Protein AF-A0A956KA97-F1 (afdb_monomer)

Sequence (68 aa):
RRPPTDTGDSGIFPGGSGRPTIPAMIELGTQAPTFTRNDHLGRPLDMASLRGSRHLLLAFYPLDFTPT

Foldseek 3Di:
DDDDDDDDPDPDDPDDPPDPPPPDDDDPPDDDDWDWDQDPVRHIDTPVVCPPVDDDDDDDDDDPDDDD

Solvent-accessible surface area (backbone atoms only — not comparable to full-atom values): 5270 Å² total; per-residue (Å²): 133,84,82,86,81,86,89,76,98,68,93,73,84,90,86,73,80,88,64,79,77,66,79,73,78,85,56,88,92,55,81,75,84,74,57,74,46,62,48,100,85,66,48,82,41,55,51,66,80,44,55,93,78,54,90,86,84,90,85,84,77,96,69,84,91,73,86,130

Mean predicted aligned error: 14.81 Å

pLDDT: mean 74.41, std 17.6, range [40.22, 94.38]

Radius of gyration: 22.29 Å; Cα contacts (8 Å, |Δi|>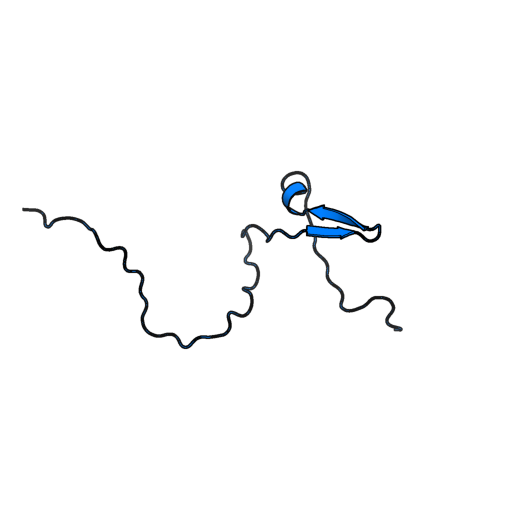4): 20; chains: 1; bounding box: 42×62×58 Å

Structure (mmCIF, N/CA/C/O backbone):
data_AF-A0A956KA97-F1
#
_entry.id   AF-A0A956KA97-F1
#
loop_
_atom_site.group_PDB
_atom_site.id
_atom_site.type_symbol
_atom_site.label_atom_id
_atom_site.label_alt_id
_atom_site.label_comp_id
_atom_site.label_asym_id
_atom_site.label_entity_id
_atom_site.label_seq_id
_atom_site.pdbx_PDB_ins_code
_atom_site.Cartn_x
_atom_site.Cartn_y
_atom_site.Cartn_z
_atom_site.occupancy
_atom_site.B_iso_or_equiv
_atom_site.auth_seq_id
_atom_site.auth_comp_id
_atom_site.auth_asym_id
_atom_site.auth_atom_id
_atom_site.pdbx_PDB_model_num
ATOM 1 N N . ARG A 1 1 ? 12.967 36.481 42.727 1.00 44.44 1 ARG A N 1
ATOM 2 C CA . ARG A 1 1 ? 13.103 37.043 41.360 1.00 44.44 1 ARG A CA 1
ATOM 3 C C . ARG A 1 1 ? 13.238 35.853 40.415 1.00 44.44 1 ARG A C 1
ATOM 5 O O . ARG A 1 1 ? 14.135 35.057 40.644 1.00 44.44 1 ARG A O 1
ATOM 12 N N . ARG A 1 2 ? 12.286 35.646 39.494 1.00 47.16 2 ARG A N 1
ATOM 13 C CA . ARG A 1 2 ? 12.295 34.511 38.547 1.00 47.16 2 ARG A CA 1
ATOM 14 C C . ARG A 1 2 ? 13.436 34.690 37.530 1.00 47.16 2 ARG A C 1
ATOM 16 O O . ARG A 1 2 ? 13.632 35.832 37.113 1.00 47.16 2 ARG A O 1
ATOM 23 N N . PRO A 1 3 ? 14.150 33.632 37.114 1.00 56.84 3 PRO A N 1
ATOM 24 C CA . PRO A 1 3 ? 14.905 33.668 35.867 1.00 56.84 3 PRO A CA 1
ATOM 25 C C . PRO A 1 3 ? 13.933 33.613 34.667 1.00 56.84 3 PRO A C 1
ATOM 27 O O . PRO A 1 3 ? 12.835 33.064 34.806 1.00 56.84 3 PRO A O 1
ATOM 30 N N . PRO A 1 4 ? 14.282 34.224 33.523 1.00 53.62 4 PRO A N 1
ATOM 31 C CA . PRO A 1 4 ? 13.421 34.283 32.347 1.00 53.62 4 PRO A CA 1
ATOM 32 C C . PRO A 1 4 ? 13.361 32.943 31.601 1.00 53.62 4 PRO A C 1
ATOM 34 O O . PRO A 1 4 ? 14.339 32.202 31.530 1.00 53.62 4 PRO A O 1
ATOM 37 N N . THR A 1 5 ? 12.180 32.669 31.054 1.00 56.69 5 THR A N 1
ATOM 38 C CA . THR A 1 5 ? 11.820 31.509 30.237 1.00 56.69 5 THR A CA 1
ATOM 39 C C . THR A 1 5 ? 12.301 31.688 28.793 1.00 56.69 5 THR A C 1
ATOM 41 O O . THR A 1 5 ? 12.046 32.727 28.195 1.00 56.69 5 THR A O 1
ATOM 44 N N . ASP A 1 6 ? 12.977 30.652 28.294 1.00 49.62 6 ASP A N 1
ATOM 45 C CA . ASP A 1 6 ? 12.909 30.059 26.948 1.00 49.62 6 ASP A CA 1
ATOM 46 C C . ASP A 1 6 ? 12.910 30.964 25.699 1.00 49.62 6 ASP A C 1
ATOM 48 O O . ASP A 1 6 ? 11.928 31.629 25.377 1.00 49.62 6 ASP A O 1
ATOM 52 N N . THR A 1 7 ? 13.987 30.875 24.914 1.00 58.75 7 THR A N 1
ATOM 53 C CA . THR A 1 7 ? 13.925 30.869 23.443 1.00 58.75 7 THR A CA 1
ATOM 54 C C . THR A 1 7 ? 15.183 30.169 22.935 1.00 58.75 7 THR A C 1
ATOM 56 O O . THR A 1 7 ? 16.274 30.740 22.967 1.00 58.75 7 THR A O 1
ATOM 59 N N . GLY A 1 8 ? 15.043 28.924 22.486 1.00 41.97 8 GLY A N 1
ATOM 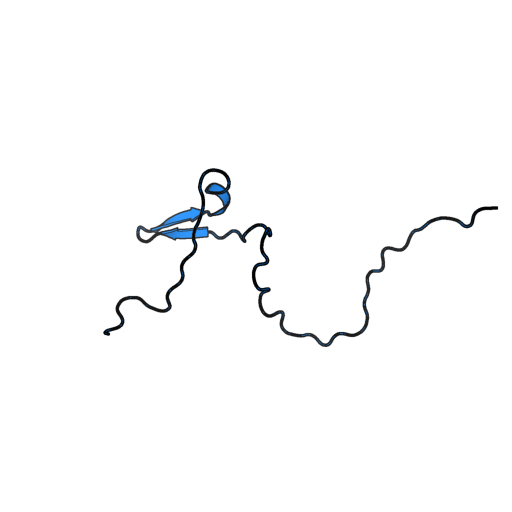60 C CA . GLY A 1 8 ? 16.147 28.175 21.893 1.00 41.97 8 GLY A CA 1
ATOM 61 C C . GLY A 1 8 ? 15.749 26.781 21.427 1.00 41.97 8 GLY A C 1
ATOM 62 O O . GLY A 1 8 ? 16.298 25.800 21.921 1.00 41.97 8 GLY A O 1
ATOM 63 N N . ASP A 1 9 ? 14.822 26.694 20.468 1.00 53.62 9 ASP A N 1
ATOM 64 C CA . ASP A 1 9 ? 14.627 25.482 19.664 1.00 53.62 9 ASP A CA 1
ATOM 65 C C . ASP A 1 9 ? 15.933 25.166 18.921 1.00 53.62 9 ASP A C 1
ATOM 67 O O . ASP A 1 9 ? 16.311 25.806 17.940 1.00 53.62 9 ASP A O 1
ATOM 71 N N . SER A 1 10 ? 16.690 24.237 19.491 1.00 47.22 10 SER A N 1
ATOM 72 C CA . SER A 1 10 ? 17.966 23.760 18.977 1.00 47.22 10 SER A CA 1
ATOM 73 C C . SER A 1 10 ? 18.078 22.268 19.258 1.00 47.22 10 SER A C 1
ATOM 75 O O . SER A 1 10 ? 18.939 21.793 19.993 1.00 47.22 10 SER A O 1
ATOM 77 N N . GLY A 1 11 ? 17.189 21.501 18.630 1.00 40.22 11 GLY A N 1
ATOM 78 C CA . GLY A 1 11 ? 17.353 20.061 18.462 1.00 40.22 11 GLY A CA 1
ATOM 79 C C . GLY A 1 11 ? 18.437 19.726 17.432 1.00 40.22 11 GLY A C 1
ATOM 80 O O . GLY A 1 11 ? 18.142 19.114 16.411 1.00 40.22 11 GLY A O 1
ATOM 81 N N . ILE A 1 12 ? 19.690 20.120 17.680 1.00 49.84 12 ILE A N 1
ATOM 82 C CA . ILE A 1 12 ? 20.853 19.482 17.051 1.00 49.84 12 ILE A CA 1
ATOM 83 C C . ILE A 1 12 ? 21.305 18.379 18.004 1.00 49.84 12 ILE A C 1
ATOM 85 O O . ILE A 1 12 ? 21.830 18.664 19.076 1.00 49.84 12 ILE A O 1
ATOM 89 N N . PHE A 1 13 ? 21.150 17.118 17.602 1.00 49.25 13 PHE A N 1
ATOM 90 C CA . PHE A 1 13 ? 21.933 16.025 18.174 1.00 49.25 13 PHE A CA 1
ATOM 91 C C . PHE A 1 13 ? 23.208 15.865 17.331 1.00 49.25 13 PHE A C 1
ATOM 93 O O . PHE A 1 13 ? 23.117 15.442 16.176 1.00 49.25 13 PHE A O 1
ATOM 100 N N . PRO A 1 14 ? 24.400 16.210 17.850 1.00 50.19 14 PRO A N 1
ATOM 101 C CA . PRO A 1 14 ? 25.644 16.001 17.133 1.00 50.19 14 PRO A CA 1
ATOM 102 C C . PRO A 1 14 ? 26.144 14.578 17.411 1.00 50.19 14 PRO A C 1
ATOM 104 O O . PRO A 1 14 ? 26.459 14.235 18.546 1.00 50.19 14 PRO A O 1
ATOM 107 N N . GLY A 1 15 ? 26.238 13.746 16.372 1.00 49.03 15 GLY A N 1
ATOM 108 C CA . GLY A 1 15 ? 26.95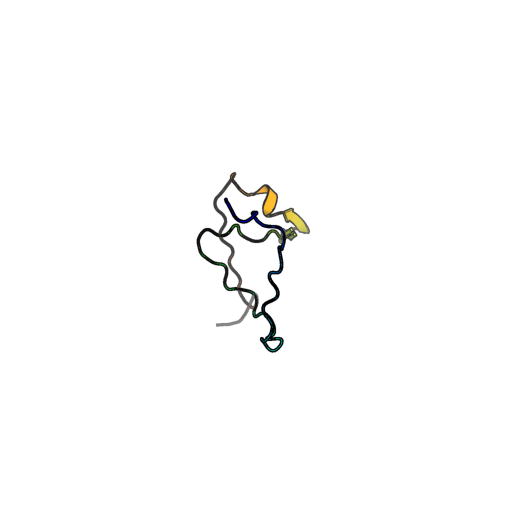2 12.466 16.445 1.00 49.03 15 GLY A CA 1
ATOM 109 C C . GLY A 1 15 ? 26.110 11.243 16.100 1.00 49.03 15 GLY A C 1
ATOM 110 O O . GLY A 1 15 ? 25.784 10.433 16.959 1.00 49.03 15 GLY A O 1
ATOM 111 N N . GLY A 1 16 ? 25.819 11.062 14.816 1.00 43.28 16 GLY A N 1
ATOM 112 C CA . GLY A 1 16 ? 25.314 9.805 14.276 1.00 43.28 16 GLY A CA 1
ATOM 113 C C . GLY A 1 16 ? 25.714 9.717 12.815 1.00 43.28 16 GLY A C 1
ATOM 114 O O . GLY A 1 16 ? 25.212 10.477 11.994 1.00 43.28 16 GLY A O 1
ATOM 115 N N . SER A 1 17 ? 26.664 8.840 12.498 1.00 51.31 17 SER A N 1
ATOM 116 C CA . SER A 1 17 ? 27.046 8.499 11.129 1.00 51.31 17 SER A CA 1
ATOM 117 C C . SER A 1 17 ? 25.803 8.248 10.273 1.00 51.31 17 SER A C 1
ATOM 119 O O . SER A 1 17 ? 24.865 7.600 10.734 1.00 51.31 17 SER A O 1
ATOM 121 N N . GLY A 1 18 ? 25.796 8.776 9.044 1.00 56.94 18 GLY A N 1
ATOM 122 C CA . GLY A 1 18 ? 24.699 8.659 8.082 1.00 56.94 18 GLY A CA 1
ATOM 123 C C . GLY A 1 18 ? 24.362 7.207 7.753 1.00 56.94 18 GLY A C 1
ATOM 124 O O . GLY A 1 18 ? 24.799 6.668 6.738 1.00 56.94 18 GLY A O 1
ATOM 125 N N . ARG A 1 19 ? 23.578 6.570 8.624 1.00 53.53 19 ARG A N 1
ATOM 126 C CA . ARG A 1 19 ? 22.953 5.282 8.363 1.00 53.53 19 ARG A CA 1
ATOM 127 C C . ARG A 1 19 ? 21.972 5.513 7.217 1.00 53.53 19 ARG A C 1
ATOM 129 O O . ARG A 1 19 ? 21.143 6.416 7.347 1.00 53.53 19 ARG A O 1
ATOM 136 N N . PRO A 1 20 ? 22.025 4.736 6.123 1.00 52.19 20 PRO A N 1
ATOM 137 C CA . PRO A 1 20 ? 20.897 4.706 5.208 1.00 52.19 20 PRO A CA 1
ATOM 138 C C . PRO A 1 20 ? 19.668 4.386 6.059 1.00 52.19 20 PRO A C 1
ATOM 140 O O . PRO A 1 20 ? 19.656 3.382 6.777 1.00 52.19 20 PRO A O 1
ATOM 143 N N . THR A 1 21 ? 18.681 5.279 6.070 1.00 58.66 21 THR A N 1
ATOM 144 C CA . THR A 1 21 ? 17.385 5.013 6.683 1.00 58.66 21 THR A CA 1
ATOM 145 C C . THR A 1 21 ? 16.817 3.817 5.940 1.00 58.66 21 THR A C 1
ATOM 147 O O . THR A 1 21 ? 16.295 3.945 4.835 1.00 58.66 21 THR A O 1
ATOM 150 N N . ILE A 1 22 ? 16.971 2.623 6.516 1.00 57.34 22 ILE A N 1
ATOM 151 C CA . ILE A 1 22 ? 16.141 1.487 6.134 1.00 57.34 22 ILE A CA 1
ATOM 152 C C . ILE A 1 22 ? 14.710 2.011 6.275 1.00 57.34 22 ILE A C 1
ATOM 154 O O . ILE A 1 22 ? 14.414 2.572 7.337 1.00 57.34 22 ILE A O 1
ATOM 158 N N . PRO A 1 23 ? 13.871 1.952 5.221 1.00 60.53 23 PRO A N 1
ATOM 159 C CA . PRO A 1 23 ? 12.519 2.481 5.297 1.00 60.53 23 PRO A CA 1
ATOM 160 C C . PRO A 1 23 ? 11.884 1.909 6.555 1.00 60.53 23 PRO A C 1
ATOM 162 O O . PRO A 1 23 ? 11.908 0.694 6.765 1.00 60.53 23 PRO A O 1
ATOM 165 N N . ALA A 1 24 ? 11.454 2.811 7.438 1.00 66.94 24 ALA A N 1
ATOM 166 C CA . ALA A 1 24 ? 10.955 2.436 8.744 1.00 66.94 24 ALA A CA 1
ATOM 167 C C . ALA A 1 24 ? 9.879 1.362 8.564 1.00 66.94 24 ALA A C 1
ATOM 169 O O . ALA A 1 24 ? 8.974 1.510 7.737 1.00 66.94 24 ALA A O 1
ATOM 170 N N . MET A 1 25 ? 10.005 0.269 9.318 1.00 77.62 25 MET A N 1
ATOM 171 C CA . MET A 1 25 ? 8.911 -0.677 9.499 1.00 77.62 25 MET A CA 1
ATOM 172 C C . MET A 1 25 ? 7.671 0.141 9.878 1.00 77.62 25 MET A C 1
ATOM 174 O O . MET A 1 25 ? 7.748 0.971 10.781 1.00 77.62 25 MET A O 1
ATOM 178 N N . ILE A 1 26 ? 6.558 -0.037 9.165 1.00 81.06 26 ILE A N 1
ATOM 179 C CA . ILE A 1 26 ? 5.339 0.728 9.443 1.00 81.06 26 ILE A CA 1
ATOM 180 C C . ILE A 1 26 ? 4.857 0.345 10.848 1.00 81.06 26 ILE A C 1
ATOM 182 O O . ILE A 1 26 ? 4.497 -0.807 11.089 1.00 81.06 26 ILE A O 1
ATOM 186 N N . GLU A 1 27 ? 4.880 1.298 11.779 1.00 85.25 27 GLU A N 1
ATOM 187 C CA . GLU A 1 27 ? 4.471 1.067 13.165 1.00 85.25 27 GLU A CA 1
ATOM 188 C C . GLU A 1 27 ? 2.943 0.993 13.289 1.00 85.25 27 GLU A C 1
ATOM 190 O O . GLU A 1 27 ? 2.196 1.667 12.570 1.00 85.25 27 GLU A O 1
ATOM 195 N N . LEU A 1 28 ? 2.456 0.181 14.229 1.00 86.38 28 LEU A N 1
ATOM 196 C CA . LEU A 1 28 ? 1.021 0.047 14.480 1.00 86.38 28 LEU A CA 1
ATOM 197 C C . LEU A 1 28 ? 0.411 1.386 14.916 1.00 86.38 28 LEU A C 1
ATOM 199 O O . LEU A 1 28 ? 0.977 2.108 15.730 1.00 86.38 28 LEU A O 1
ATOM 203 N N . GLY A 1 29 ? -0.766 1.705 14.377 1.00 86.75 29 GLY A N 1
ATOM 204 C CA . GLY A 1 29 ? -1.463 2.964 14.660 1.00 86.75 29 GLY A CA 1
ATOM 205 C C . GLY A 1 29 ? -0.937 4.169 13.876 1.00 86.75 29 GLY A C 1
ATOM 206 O O . GLY A 1 29 ? -1.604 5.203 13.857 1.00 86.75 29 GLY A O 1
ATOM 207 N N . THR A 1 30 ? 0.197 4.045 13.176 1.00 88.88 30 THR A N 1
ATOM 208 C CA . THR A 1 30 ? 0.641 5.092 12.252 1.00 88.88 30 THR A CA 1
ATOM 209 C C . THR A 1 30 ? -0.251 5.128 11.022 1.00 88.88 30 THR A C 1
ATOM 211 O O . THR A 1 30 ? -0.729 4.106 10.519 1.00 88.88 30 THR A O 1
ATOM 214 N N . GLN A 1 31 ? -0.509 6.338 10.533 1.00 86.62 31 GLN A N 1
ATOM 215 C CA . GLN A 1 31 ? -1.258 6.509 9.303 1.00 86.62 31 GLN A CA 1
ATOM 216 C C . GLN A 1 31 ? -0.469 5.892 8.146 1.00 86.62 31 GLN A C 1
ATOM 218 O O . GLN A 1 31 ? 0.671 6.275 7.890 1.00 86.62 31 GLN A O 1
ATOM 223 N N . ALA A 1 32 ? -1.100 4.962 7.423 1.00 86.94 32 ALA A N 1
ATOM 224 C CA . ALA A 1 32 ? -0.479 4.326 6.269 1.00 86.94 32 ALA A CA 1
ATOM 225 C C . ALA A 1 32 ? 0.005 5.380 5.247 1.00 86.94 32 ALA A C 1
ATOM 227 O O . ALA A 1 32 ? -0.654 6.414 5.076 1.00 86.94 32 ALA A O 1
ATOM 228 N N . PRO A 1 33 ? 1.102 5.136 4.512 1.00 86.38 33 PRO A N 1
ATOM 229 C CA . PRO A 1 33 ? 1.506 5.985 3.393 1.00 86.38 33 PRO A CA 1
ATOM 230 C C . PRO A 1 33 ? 0.421 6.063 2.308 1.00 86.38 33 PRO A C 1
ATOM 232 O O . PRO A 1 33 ? -0.421 5.172 2.188 1.00 86.38 33 PRO A O 1
ATOM 235 N N . THR A 1 34 ? 0.396 7.148 1.531 1.00 88.19 34 THR A N 1
ATOM 236 C CA . THR A 1 34 ? -0.434 7.238 0.315 1.00 88.19 34 THR A CA 1
ATOM 237 C C . THR A 1 34 ? 0.392 6.825 -0.894 1.00 88.19 34 THR A C 1
ATOM 239 O O . THR A 1 34 ? 1.589 7.095 -0.952 1.00 88.19 34 THR A O 1
ATOM 242 N N . PHE A 1 35 ? -0.248 6.186 -1.869 1.00 88.38 35 PHE A N 1
ATOM 243 C CA . PHE A 1 35 ? 0.302 6.057 -3.211 1.00 88.38 35 PHE A CA 1
ATOM 244 C C . PHE A 1 35 ? -0.825 6.043 -4.235 1.00 88.38 35 PHE A C 1
ATOM 246 O O . PHE A 1 35 ? -1.961 5.662 -3.930 1.00 88.38 35 PHE A O 1
ATOM 253 N N . THR A 1 36 ? -0.455 6.406 -5.457 1.00 93.06 36 THR A N 1
ATOM 254 C CA . THR A 1 36 ? -1.312 6.305 -6.631 1.00 93.06 36 THR A CA 1
ATOM 255 C C . THR A 1 36 ? -0.736 5.243 -7.552 1.00 93.06 36 THR A C 1
ATOM 257 O O . THR A 1 36 ? 0.441 5.296 -7.914 1.00 93.06 36 THR A O 1
ATOM 260 N N . ARG A 1 37 ? -1.551 4.255 -7.920 1.00 90.94 37 ARG A N 1
ATOM 261 C CA . ARG A 1 37 ? -1.167 3.182 -8.843 1.00 90.94 37 ARG A CA 1
ATOM 262 C C . ARG A 1 37 ? -2.299 2.904 -9.808 1.00 90.94 37 ARG A C 1
ATOM 264 O O . ARG A 1 37 ? -3.464 2.986 -9.440 1.00 90.94 37 ARG A O 1
ATOM 271 N N . ASN A 1 38 ? -1.944 2.537 -11.030 1.00 93.50 38 ASN A N 1
ATOM 272 C CA . ASN A 1 38 ? -2.930 2.026 -11.964 1.00 93.50 38 ASN A CA 1
ATOM 273 C C . ASN A 1 38 ? -3.322 0.607 -11.550 1.00 93.50 38 ASN A C 1
ATOM 275 O O . ASN A 1 38 ? -2.454 -0.194 -11.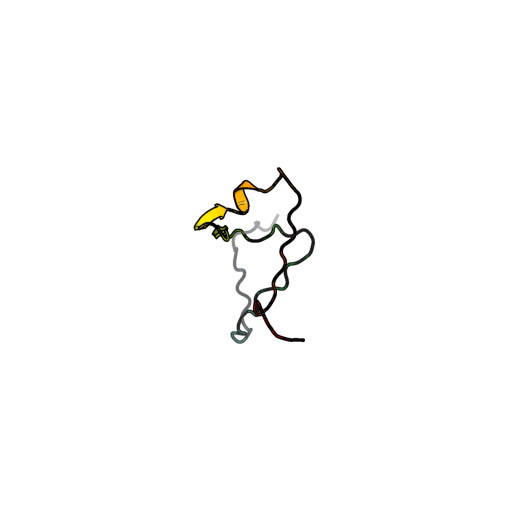185 1.00 93.50 38 ASN A O 1
ATOM 279 N N . ASP A 1 39 ? -4.616 0.309 -11.595 1.00 89.00 39 ASP A N 1
ATOM 280 C CA . ASP A 1 39 ? -5.107 -1.055 -11.448 1.00 89.00 39 ASP A CA 1
ATOM 281 C C . ASP A 1 39 ? -4.776 -1.904 -12.689 1.00 89.00 39 ASP A C 1
ATOM 283 O O . ASP A 1 39 ? -4.185 -1.432 -13.664 1.00 89.00 39 ASP A O 1
ATOM 287 N N . HIS A 1 40 ? -5.174 -3.176 -12.665 1.00 87.62 40 HIS A N 1
ATOM 288 C CA . HIS A 1 40 ? -4.956 -4.100 -13.781 1.00 87.62 40 HIS A CA 1
ATOM 289 C C . HIS A 1 40 ? -5.682 -3.693 -15.080 1.00 87.62 40 HIS A C 1
ATOM 291 O O . HIS A 1 40 ? -5.361 -4.219 -16.141 1.00 87.62 40 HIS A O 1
ATOM 297 N N . LEU A 1 41 ? -6.641 -2.762 -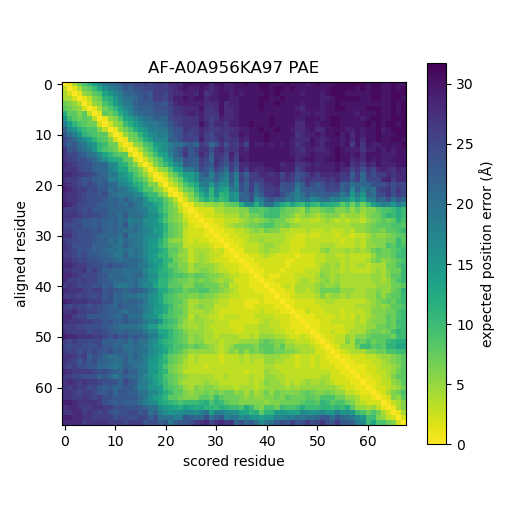15.014 1.00 94.38 41 LEU A N 1
ATOM 298 C CA . LEU A 1 41 ? -7.361 -2.200 -16.161 1.00 94.38 41 LEU A CA 1
ATOM 299 C C . LEU A 1 41 ? -6.826 -0.817 -16.570 1.00 94.38 41 LEU A C 1
ATOM 301 O O . LEU A 1 41 ? -7.401 -0.173 -17.445 1.00 94.38 41 LEU A O 1
ATOM 305 N N . GLY A 1 42 ? -5.748 -0.333 -15.944 1.00 92.19 42 GLY A N 1
ATOM 306 C CA . GLY A 1 42 ? -5.147 0.966 -16.238 1.00 92.19 42 GLY A CA 1
ATOM 307 C C . GLY A 1 42 ? -5.843 2.163 -15.584 1.00 92.19 42 GLY A C 1
ATOM 308 O O . GLY A 1 42 ? -5.490 3.302 -15.884 1.00 92.19 42 GLY A O 1
ATOM 309 N N . ARG A 1 43 ? -6.815 1.951 -14.691 1.00 93.62 43 ARG A N 1
ATOM 310 C CA . ARG A 1 43 ? -7.510 3.045 -14.001 1.00 93.62 43 ARG A CA 1
ATOM 311 C C . ARG A 1 43 ? -6.658 3.546 -12.835 1.00 93.62 43 ARG A C 1
ATOM 313 O O . ARG A 1 43 ? -6.178 2.717 -12.058 1.00 93.62 43 ARG A O 1
ATOM 320 N N . PRO A 1 44 ? -6.489 4.868 -12.665 1.00 92.88 44 PRO A N 1
ATOM 321 C CA . PRO A 1 44 ? -5.744 5.406 -11.538 1.00 92.88 44 PRO A CA 1
ATOM 322 C C . PRO A 1 44 ? -6.506 5.137 -10.238 1.00 92.88 44 PRO A C 1
ATOM 324 O O . PRO A 1 44 ? -7.666 5.521 -10.089 1.00 92.88 44 PRO A O 1
ATOM 327 N N . LEU A 1 45 ? -5.840 4.486 -9.292 1.00 89.56 45 LEU A N 1
ATOM 328 C CA . LEU A 1 45 ? -6.337 4.241 -7.949 1.00 89.56 45 LEU A CA 1
ATOM 329 C C . LEU A 1 45 ? -5.497 5.045 -6.959 1.00 89.56 45 LEU A C 1
ATOM 331 O O . LEU A 1 45 ? -4.291 4.825 -6.838 1.00 89.56 45 LEU A O 1
ATOM 335 N N . ASP A 1 46 ? -6.148 5.957 -6.245 1.00 91.00 46 ASP A N 1
ATOM 336 C CA . ASP A 1 46 ? -5.556 6.691 -5.130 1.00 91.00 46 ASP A CA 1
ATOM 337 C C . ASP A 1 46 ? -5.994 6.066 -3.803 1.00 91.00 46 ASP A C 1
ATOM 339 O O . ASP A 1 46 ? -7.183 6.031 -3.475 1.00 91.00 46 ASP A O 1
ATOM 343 N N . MET A 1 47 ? -5.029 5.601 -3.009 1.00 88.81 47 MET A N 1
ATOM 344 C CA . MET A 1 47 ? -5.322 5.053 -1.686 1.00 88.81 47 MET A CA 1
ATOM 345 C C . MET A 1 47 ? -5.869 6.085 -0.700 1.00 88.81 47 MET A C 1
ATOM 347 O O . MET A 1 47 ? -6.566 5.689 0.234 1.00 88.81 47 MET A O 1
ATOM 351 N N . ALA A 1 48 ? -5.564 7.379 -0.850 1.00 88.56 48 ALA A N 1
ATOM 352 C CA . ALA A 1 48 ? -6.077 8.398 0.062 1.00 88.56 48 ALA A CA 1
ATOM 353 C C . ALA A 1 48 ? -7.607 8.474 -0.007 1.00 88.56 48 ALA A C 1
ATOM 355 O O . ALA A 1 48 ? -8.257 8.528 1.036 1.00 88.56 48 ALA A O 1
ATOM 356 N N . SER A 1 49 ? -8.166 8.369 -1.217 1.00 89.19 49 SER A N 1
ATOM 357 C CA . SER A 1 49 ? -9.614 8.350 -1.467 1.00 89.19 49 SER A CA 1
ATOM 358 C C . SER A 1 49 ? -10.361 7.189 -0.795 1.00 89.19 49 SER A C 1
ATOM 360 O O . SER A 1 49 ? -11.551 7.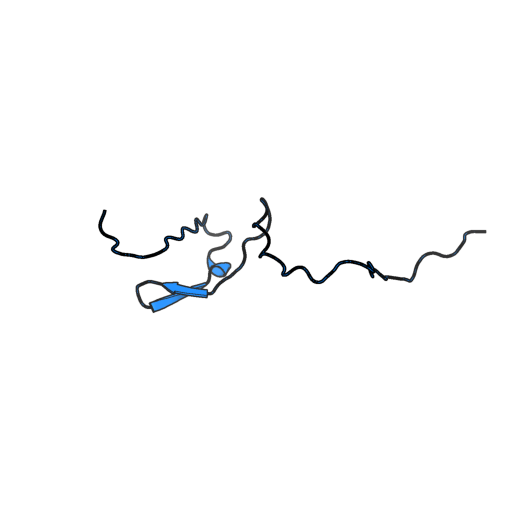296 -0.508 1.00 89.19 49 SER A O 1
ATOM 362 N N . LEU A 1 50 ? -9.673 6.077 -0.514 1.00 87.19 50 LEU A N 1
ATOM 363 C CA . LEU A 1 50 ? -10.278 4.877 0.069 1.00 87.19 50 LEU A CA 1
ATOM 364 C C . LEU A 1 50 ? -10.300 4.896 1.607 1.00 87.19 50 LEU A C 1
ATOM 366 O O . LEU A 1 50 ? -10.965 4.064 2.233 1.00 87.19 50 LEU A O 1
ATOM 370 N N . ARG A 1 51 ? -9.581 5.834 2.232 1.00 86.50 51 ARG A N 1
ATOM 371 C CA . ARG A 1 51 ? -9.467 5.937 3.693 1.00 86.50 51 ARG A CA 1
ATOM 372 C C . ARG A 1 51 ? -10.794 6.321 4.328 1.00 86.50 51 ARG A C 1
ATOM 374 O O . ARG A 1 51 ? -11.552 7.115 3.783 1.00 86.50 51 ARG A O 1
ATOM 381 N N . GLY A 1 52 ? -11.080 5.743 5.493 1.00 84.81 52 GLY A N 1
ATOM 382 C CA . GLY A 1 52 ? -12.305 6.014 6.256 1.00 84.81 52 GLY A CA 1
ATOM 383 C C . GLY A 1 52 ? -13.586 5.443 5.638 1.00 84.81 52 GLY A C 1
ATOM 384 O O . GLY A 1 52 ? -14.569 5.269 6.347 1.00 84.81 52 GLY A O 1
ATOM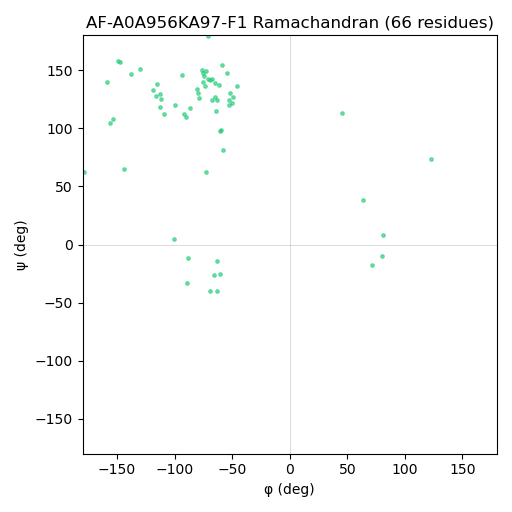 385 N N . SER A 1 53 ? -13.567 5.090 4.352 1.00 88.31 53 SER A N 1
ATOM 386 C CA . SER A 1 53 ? -14.703 4.472 3.666 1.00 88.31 53 SER A CA 1
ATOM 387 C C . SER A 1 53 ? -14.681 2.946 3.767 1.00 88.31 53 SER A C 1
ATOM 389 O O . SER A 1 53 ? -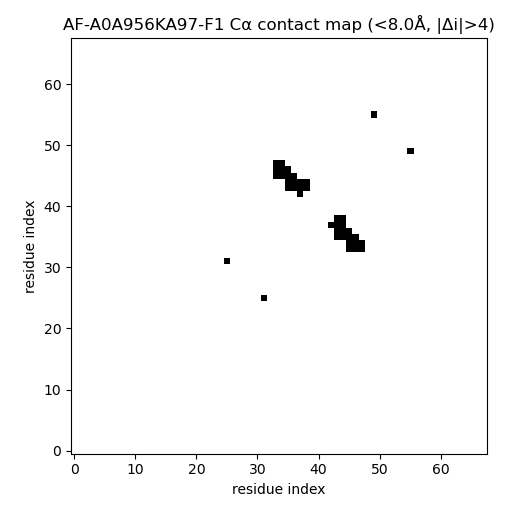15.739 2.320 3.781 1.00 88.31 53 SER A O 1
ATOM 391 N N . ARG A 1 54 ? -13.488 2.327 3.788 1.00 86.75 54 ARG A N 1
ATOM 392 C CA . ARG A 1 54 ? -13.296 0.865 3.835 1.00 86.75 54 ARG A CA 1
ATOM 393 C C . A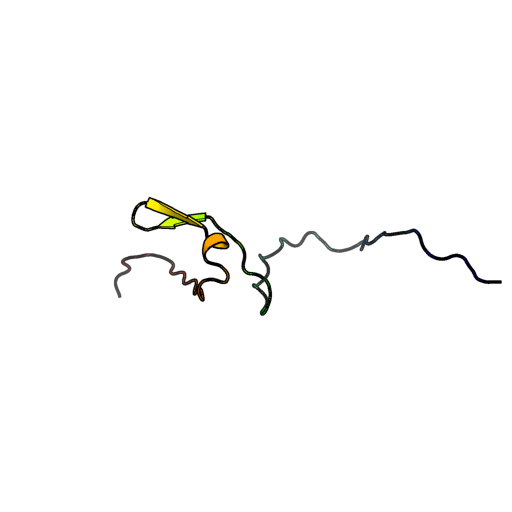RG A 1 54 ? -12.008 0.492 4.573 1.00 86.75 54 ARG A C 1
ATOM 395 O O . ARG A 1 54 ? -11.074 1.289 4.645 1.00 86.75 54 ARG A O 1
ATOM 402 N N . HIS A 1 55 ? -11.942 -0.743 5.069 1.00 88.94 55 HIS A N 1
ATOM 403 C CA . HIS A 1 55 ? -10.682 -1.347 5.505 1.00 88.94 55 HIS A CA 1
ATOM 404 C C . HIS A 1 55 ? -9.853 -1.771 4.286 1.00 88.94 55 HIS A C 1
ATOM 406 O O . HIS A 1 55 ? -10.404 -2.283 3.311 1.00 88.94 55 HIS A O 1
ATOM 412 N N . LEU A 1 56 ? -8.538 -1.559 4.343 1.00 87.81 56 LEU A N 1
ATOM 413 C CA . LEU A 1 56 ? -7.610 -1.850 3.250 1.00 87.81 56 LEU A CA 1
ATOM 414 C C . LEU A 1 56 ? -6.586 -2.896 3.691 1.00 87.81 56 LEU A C 1
ATOM 416 O O . LEU A 1 56 ? -5.988 -2.765 4.757 1.00 87.81 56 LEU A O 1
ATOM 420 N N . LEU A 1 57 ? -6.370 -3.901 2.845 1.00 88.88 57 LEU A N 1
ATOM 421 C CA . LEU A 1 57 ? -5.299 -4.885 2.969 1.00 88.88 57 LEU A CA 1
ATOM 422 C C . LEU A 1 57 ? -4.371 -4.729 1.766 1.00 88.88 57 LEU A C 1
ATOM 424 O O . LEU A 1 57 ? -4.833 -4.753 0.626 1.00 88.88 57 LEU A O 1
ATOM 428 N N . LEU A 1 58 ? -3.073 -4.578 2.022 1.00 88.31 58 LEU A N 1
ATOM 429 C CA . LEU A 1 58 ? -2.058 -4.468 0.983 1.00 88.31 58 LEU A CA 1
ATOM 430 C C . LEU A 1 58 ? -1.221 -5.747 0.964 1.00 88.31 58 LEU A C 1
ATOM 432 O O . LEU A 1 58 ? -0.494 -6.029 1.913 1.00 88.31 58 LEU A O 1
ATOM 436 N N . ALA A 1 59 ? -1.354 -6.519 -0.111 1.00 88.44 59 ALA A N 1
ATOM 437 C CA . ALA A 1 59 ? -0.623 -7.760 -0.321 1.00 88.44 59 ALA A CA 1
ATOM 438 C C . ALA A 1 59 ? 0.352 -7.587 -1.489 1.00 88.44 59 ALA A C 1
ATOM 440 O O . ALA A 1 59 ? -0.038 -7.137 -2.566 1.00 88.44 59 ALA A O 1
ATOM 441 N N . PHE A 1 60 ? 1.611 -7.957 -1.269 1.00 87.56 60 PHE A N 1
ATOM 442 C CA . PHE A 1 60 ? 2.649 -7.963 -2.293 1.00 87.56 60 PHE A CA 1
ATOM 443 C C . PHE A 1 60 ? 3.105 -9.395 -2.532 1.00 87.56 60 PHE A C 1
ATOM 445 O O . PHE A 1 60 ? 3.316 -10.146 -1.579 1.00 87.56 60 PHE A O 1
ATOM 452 N N . TYR A 1 61 ? 3.300 -9.752 -3.794 1.00 88.31 61 TYR A N 1
ATOM 453 C CA . TYR A 1 61 ? 3.947 -10.992 -4.194 1.00 88.31 61 TYR A CA 1
ATOM 454 C C . TYR A 1 61 ? 5.039 -10.668 -5.228 1.00 88.31 61 TYR A C 1
ATOM 456 O O . TYR A 1 61 ? 4.930 -9.652 -5.920 1.00 88.31 61 TYR A O 1
ATOM 464 N N . PRO A 1 62 ? 6.122 -11.463 -5.312 1.00 86.25 62 PRO A N 1
ATOM 465 C CA . PRO A 1 62 ? 7.291 -11.080 -6.106 1.00 86.25 62 PRO A CA 1
ATOM 466 C C . PRO A 1 62 ? 7.043 -11.090 -7.614 1.00 86.25 62 PRO A C 1
ATOM 468 O O . PRO A 1 62 ? 7.554 -10.229 -8.328 1.00 86.25 62 PRO A O 1
ATOM 471 N N . LEU A 1 63 ? 6.308 -12.092 -8.098 1.00 88.81 63 LEU A N 1
ATOM 472 C CA . LEU A 1 63 ? 6.127 -12.337 -9.520 1.00 88.81 63 LEU A CA 1
ATOM 473 C C . LEU A 1 63 ? 4.872 -13.176 -9.767 1.00 88.81 63 LEU A C 1
ATOM 475 O O . LEU A 1 63 ? 4.603 -14.122 -9.028 1.00 88.81 63 LEU A O 1
ATOM 479 N N . ASP A 1 64 ? 4.133 -12.833 -10.818 1.00 82.81 64 ASP A N 1
ATOM 480 C CA . ASP A 1 64 ? 3.038 -13.653 -11.337 1.00 82.81 64 ASP A CA 1
ATOM 481 C C . ASP A 1 64 ? 3.566 -14.854 -12.142 1.00 82.81 64 ASP A C 1
ATOM 483 O O . ASP A 1 64 ? 4.590 -14.762 -12.814 1.00 82.81 64 ASP A O 1
ATOM 487 N N . PHE A 1 65 ? 2.817 -15.961 -12.149 1.00 78.56 65 PHE A N 1
ATOM 488 C CA . PHE A 1 65 ? 3.055 -17.132 -13.014 1.00 78.56 65 PHE A CA 1
ATOM 489 C C . PHE A 1 65 ? 4.380 -17.889 -12.795 1.00 78.56 65 PHE A C 1
ATOM 491 O O . PHE A 1 65 ? 4.984 -18.388 -13.745 1.00 78.56 65 PHE A O 1
ATOM 498 N N . THR A 1 66 ? 4.830 -18.042 -11.550 1.00 68.94 66 THR A N 1
ATOM 499 C CA . THR A 1 66 ? 5.919 -18.980 -11.230 1.00 68.94 66 THR A CA 1
ATOM 500 C C . THR A 1 66 ? 5.400 -20.426 -11.162 1.00 68.94 66 THR A C 1
ATOM 502 O O . THR A 1 66 ? 4.457 -20.669 -10.403 1.00 68.94 66 THR A O 1
ATOM 505 N N . PRO A 1 67 ? 5.978 -21.391 -11.909 1.00 72.44 67 PRO A N 1
ATOM 506 C CA . PRO A 1 67 ? 5.615 -22.803 -11.786 1.00 72.44 67 PRO A CA 1
ATOM 507 C C . PRO A 1 67 ? 5.986 -23.340 -10.394 1.00 72.44 67 PRO A C 1
ATOM 509 O O . PRO A 1 67 ? 7.039 -22.987 -9.860 1.00 72.44 67 PRO A O 1
ATOM 512 N N . THR A 1 68 ? 5.100 -24.158 -9.817 1.00 64.44 68 THR A N 1
ATOM 513 C CA . THR A 1 68 ? 5.278 -24.851 -8.526 1.00 64.44 68 THR A CA 1
ATOM 514 C C . THR A 1 68 ? 6.078 -26.131 -8.666 1.00 64.44 68 THR A C 1
ATOM 516 O O . THR A 1 68 ? 5.785 -26.866 -9.638 1.00 64.44 68 THR A O 1
#

Secondary structure (DSSP, 8-state):
-PPPP----------------PPPP--TTSPPPP-EEE-TTS-EEEHHHHTTTS-------S-S----